Protein AF-A0A925K0R1-F1 (afdb_monomer_lite)

Foldseek 3Di:
DQCVPVPVNDDLVRVCVVVVHDSVCSVVVNVVVVVVVVVVVVVVPDDD

Secondary structure (DSSP, 8-state):
-HIIIIIT---HHHHHHHHT--HHHHHHHHHHHHHHHHHHHHHHTS--

Radius of gyration: 13.11 Å; chains: 1; bounding box: 26×17×39 Å

pLDDT: mean 95.43, std 7.45, range [64.5, 98.69]

Sequence (48 aa):
VFVLHDVEGHEHEEVARLLGCSVGTSKSQLHKARMKLRMLLRQQNEPK

Structure (mmCIF, N/CA/C/O backbone):
data_AF-A0A925K0R1-F1
#
_entry.id   AF-A0A925K0R1-F1
#
loop_
_atom_site.group_PDB
_atom_site.id
_atom_site.type_symbol
_atom_site.label_atom_id
_atom_site.label_alt_id
_atom_site.label_comp_id
_atom_site.label_asym_id
_atom_site.label_entity_id
_atom_site.label_seq_id
_atom_site.pdbx_PDB_ins_code
_atom_site.Cartn_x
_atom_site.Cartn_y
_atom_site.Cartn_z
_atom_site.occupancy
_atom_site.B_iso_or_equiv
_atom_site.auth_seq_id
_atom_site.auth_comp_id
_atom_site.auth_asym_id
_atom_site.auth_atom_id
_atom_site.pdbx_PDB_model_num
ATOM 1 N N . VAL A 1 1 ? -1.761 1.543 -3.650 1.00 95.06 1 VAL A N 1
ATOM 2 C CA . VAL A 1 1 ? -0.506 1.085 -3.003 1.00 95.06 1 VAL A CA 1
ATOM 3 C C . VAL A 1 1 ? -0.782 0.147 -1.838 1.00 95.06 1 VAL A C 1
ATOM 5 O O . VAL A 1 1 ? -0.480 -1.016 -2.005 1.00 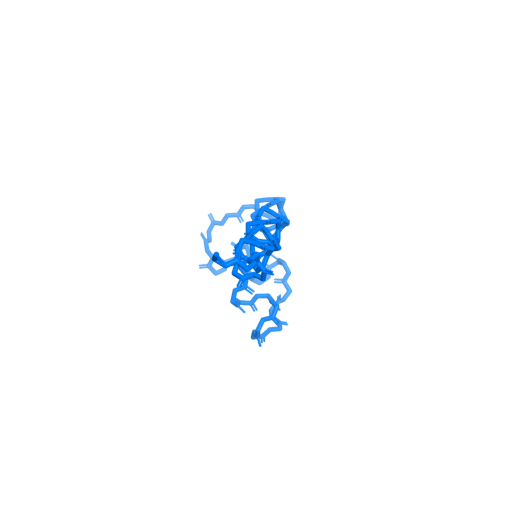95.06 1 VAL A O 1
ATOM 8 N N . PHE A 1 2 ? -1.372 0.589 -0.712 1.00 97.88 2 PHE A N 1
ATOM 9 C CA . PHE A 1 2 ? -1.620 -0.306 0.439 1.00 97.88 2 PHE A CA 1
ATOM 10 C C . PHE A 1 2 ? -2.436 -1.552 0.075 1.00 97.88 2 PHE A C 1
ATOM 12 O O . PHE A 1 2 ? -1.970 -2.646 0.336 1.00 97.88 2 PHE A O 1
ATOM 19 N N . VAL A 1 3 ? -3.594 -1.389 -0.578 1.00 98.00 3 VAL A N 1
ATOM 20 C CA . VAL A 1 3 ? -4.431 -2.529 -1.003 1.00 98.00 3 VAL A CA 1
ATOM 21 C C . VAL A 1 3 ? -3.651 -3.459 -1.936 1.00 98.00 3 VAL A C 1
ATOM 23 O O . VAL A 1 3 ? -3.432 -4.612 -1.594 1.00 98.00 3 VAL A O 1
ATOM 26 N N . LEU A 1 4 ? -3.127 -2.925 -3.043 1.00 98.25 4 LEU A N 1
ATOM 27 C CA . LEU A 1 4 ? -2.354 -3.712 -4.009 1.00 98.25 4 LEU A CA 1
ATOM 28 C C . LEU A 1 4 ? -1.200 -4.506 -3.360 1.00 98.25 4 LEU A C 1
ATOM 30 O O . LEU A 1 4 ? -1.001 -5.661 -3.703 1.00 98.25 4 LEU A O 1
ATOM 34 N N . HIS A 1 5 ? -0.461 -3.916 -2.414 1.00 98.50 5 HIS A N 1
ATOM 35 C CA . HIS A 1 5 ? 0.706 -4.559 -1.798 1.00 98.50 5 HIS A CA 1
ATOM 36 C C . HIS A 1 5 ? 0.350 -5.441 -0.589 1.00 98.50 5 HIS A C 1
ATOM 38 O O . HIS A 1 5 ? 0.645 -6.627 -0.577 1.00 98.50 5 HIS A O 1
ATOM 44 N N . ASP A 1 6 ? -0.277 -4.879 0.448 1.00 97.69 6 ASP A N 1
ATOM 45 C CA . ASP A 1 6 ? -0.500 -5.574 1.727 1.00 97.69 6 ASP A CA 1
ATOM 46 C C . ASP A 1 6 ? -1.745 -6.469 1.726 1.00 97.69 6 ASP A C 1
ATOM 48 O O . ASP A 1 6 ? -1.855 -7.336 2.589 1.00 97.69 6 ASP A O 1
ATOM 52 N N . VAL A 1 7 ? -2.690 -6.250 0.804 1.00 97.69 7 VAL A N 1
ATOM 53 C CA . VAL A 1 7 ? -3.932 -7.038 0.715 1.00 97.69 7 VAL A CA 1
ATOM 54 C C . VAL A 1 7 ? -3.886 -7.996 -0.470 1.00 97.69 7 VAL A C 1
ATOM 56 O O . VAL A 1 7 ? -4.218 -9.166 -0.318 1.00 97.69 7 VAL A O 1
ATOM 59 N N . GLU A 1 8 ? -3.462 -7.518 -1.639 1.00 97.88 8 GLU A N 1
ATOM 60 C CA . GLU A 1 8 ? -3.436 -8.317 -2.871 1.00 97.88 8 GLU A CA 1
ATOM 61 C C . GLU A 1 8 ? -2.067 -8.961 -3.158 1.00 97.88 8 GLU A C 1
ATOM 63 O O . GLU A 1 8 ? -1.981 -9.821 -4.027 1.00 97.88 8 GLU A O 1
ATOM 68 N N . GLY A 1 9 ? -1.006 -8.586 -2.432 1.00 98.12 9 GLY A N 1
ATOM 69 C CA . GLY A 1 9 ? 0.305 -9.243 -2.507 1.00 98.12 9 GLY A CA 1
ATOM 70 C C . GLY A 1 9 ? 1.209 -8.816 -3.667 1.00 98.12 9 GLY A C 1
ATOM 71 O O . GLY A 1 9 ? 2.184 -9.506 -3.942 1.00 98.12 9 GLY A O 1
ATOM 72 N N . HIS A 1 10 ? 0.916 -7.703 -4.346 1.00 98.50 10 HIS A N 1
ATOM 73 C CA . HIS A 1 10 ? 1.749 -7.202 -5.441 1.00 98.50 10 HIS A CA 1
ATOM 74 C C . HIS A 1 10 ? 3.079 -6.638 -4.936 1.00 98.50 10 HIS A C 1
ATOM 76 O O . HIS A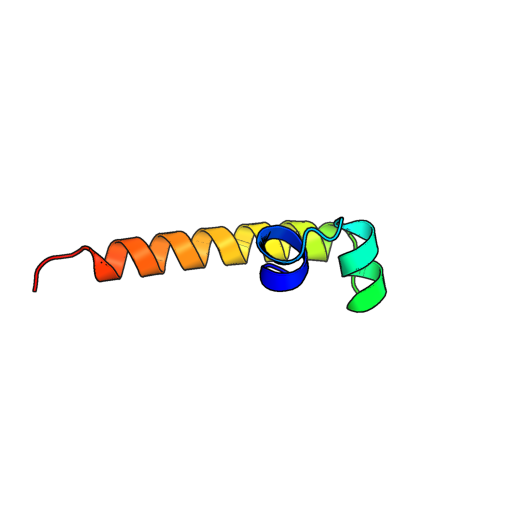 1 10 ? 3.118 -5.831 -3.999 1.00 98.50 10 HIS A O 1
ATOM 82 N N . GLU A 1 11 ? 4.156 -6.942 -5.653 1.00 98.50 11 GLU A N 1
ATOM 83 C CA . GLU A 1 11 ? 5.476 -6.379 -5.394 1.00 98.50 11 GLU A CA 1
ATOM 84 C C . GLU A 1 11 ? 5.527 -4.881 -5.729 1.00 98.50 11 GLU A C 1
ATOM 86 O O . GLU A 1 11 ? 4.795 -4.354 -6.575 1.00 98.50 11 GLU A O 1
ATOM 91 N N . HIS A 1 12 ? 6.448 -4.149 -5.096 1.00 98.44 12 HIS A N 1
ATOM 92 C CA . HIS A 1 12 ? 6.552 -2.698 -5.296 1.00 98.44 12 HIS A CA 1
ATOM 93 C C . HIS A 1 12 ? 6.795 -2.288 -6.756 1.00 98.44 12 HIS A C 1
ATOM 95 O O . HIS A 1 12 ? 6.358 -1.206 -7.155 1.00 98.44 12 HIS A O 1
ATOM 101 N N . GLU A 1 13 ? 7.479 -3.129 -7.531 1.00 98.56 13 GLU A N 1
ATOM 102 C CA . GLU A 1 13 ? 7.708 -2.933 -8.964 1.00 98.56 13 GLU A CA 1
ATOM 103 C C . GLU A 1 13 ? 6.415 -3.050 -9.776 1.00 98.56 13 GLU A C 1
ATOM 105 O O . GLU A 1 13 ? 6.169 -2.237 -10.666 1.00 98.56 13 GLU A O 1
ATOM 110 N N . GLU A 1 14 ? 5.555 -4.012 -9.444 1.00 98.56 14 GLU A N 1
ATOM 111 C CA . GLU A 1 14 ? 4.255 -4.208 -10.088 1.00 98.56 14 GLU A CA 1
ATOM 112 C C . GLU A 1 14 ? 3.315 -3.051 -9.766 1.00 98.56 14 GLU A C 1
ATOM 114 O O . GLU A 1 14 ? 2.730 -2.455 -10.668 1.00 98.56 14 GLU A O 1
ATOM 119 N N . VAL A 1 15 ? 3.258 -2.646 -8.494 1.00 98.56 15 VAL A N 1
ATOM 120 C CA . VAL A 1 15 ? 2.481 -1.481 -8.053 1.00 98.56 15 VAL A CA 1
ATOM 121 C C . VAL A 1 15 ? 2.957 -0.199 -8.742 1.00 98.56 15 VAL A C 1
ATOM 123 O O . VAL A 1 15 ? 2.138 0.631 -9.134 1.00 98.56 15 VAL A O 1
ATOM 126 N N . ALA A 1 16 ? 4.272 -0.021 -8.894 1.00 98.50 16 ALA A N 1
ATOM 127 C CA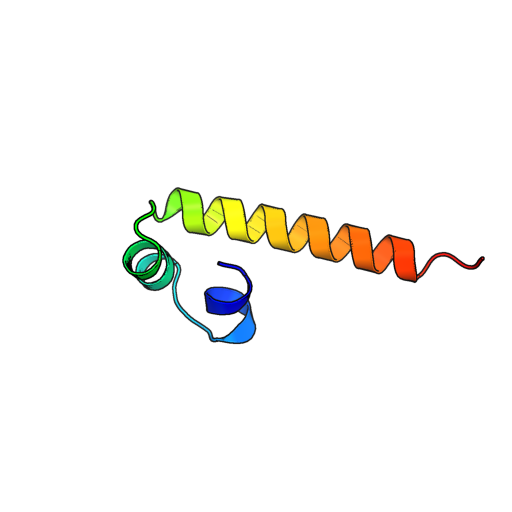 . ALA A 1 16 ? 4.855 1.128 -9.582 1.00 98.50 16 ALA A CA 1
ATOM 128 C C . ALA A 1 16 ? 4.450 1.170 -11.064 1.00 98.50 16 ALA A C 1
ATOM 130 O O . ALA A 1 16 ? 4.011 2.219 -11.537 1.00 98.50 16 ALA A O 1
ATOM 131 N N . ARG A 1 17 ? 4.514 0.025 -11.762 1.00 98.56 17 ARG A N 1
ATOM 132 C CA . ARG A 1 17 ? 4.054 -0.113 -13.153 1.00 98.56 17 ARG A CA 1
ATOM 133 C C . ARG A 1 17 ? 2.555 0.164 -13.294 1.00 98.56 17 ARG A C 1
ATOM 135 O O . ARG A 1 17 ? 2.179 0.987 -14.120 1.00 98.56 17 ARG A O 1
ATOM 142 N N . LEU A 1 18 ? 1.716 -0.466 -12.468 1.00 98.06 18 LEU A N 1
ATOM 143 C CA . LEU A 1 18 ? 0.252 -0.330 -12.516 1.00 98.06 18 LEU A CA 1
ATOM 144 C C . LEU A 1 18 ? -0.222 1.108 -12.268 1.00 98.06 18 LEU A C 1
ATOM 146 O O . LEU A 1 18 ? -1.192 1.553 -12.872 1.00 98.06 18 LEU A O 1
ATOM 150 N N . LEU A 1 19 ? 0.454 1.834 -11.375 1.00 97.38 19 LEU A N 1
ATOM 151 C CA . LEU A 1 19 ? 0.067 3.191 -10.981 1.00 97.38 19 LEU A CA 1
ATOM 152 C C . LEU A 1 19 ? 0.846 4.294 -11.711 1.00 97.38 19 LEU A C 1
ATOM 154 O O . LEU A 1 19 ? 0.639 5.467 -11.408 1.00 97.38 19 LEU A O 1
ATOM 158 N N . GLY A 1 20 ? 1.765 3.945 -12.617 1.00 98.19 20 GLY A N 1
ATOM 159 C CA . GLY A 1 20 ? 2.594 4.916 -13.336 1.00 98.19 20 GLY A CA 1
ATOM 160 C C . GLY A 1 20 ? 3.453 5.793 -12.417 1.00 98.19 20 GLY A C 1
ATOM 161 O O . GLY A 1 20 ? 3.608 6.987 -12.663 1.00 98.19 20 GLY A O 1
ATOM 162 N N . CYS A 1 21 ? 3.989 5.231 -11.330 1.00 97.94 21 CYS A N 1
ATOM 163 C CA . CYS A 1 21 ? 4.828 5.955 -10.370 1.00 97.94 21 CYS A CA 1
ATOM 164 C C . CYS A 1 21 ? 6.185 5.271 -10.168 1.00 97.94 21 CYS A C 1
ATOM 166 O O . CYS A 1 21 ? 6.420 4.165 -10.644 1.00 97.94 21 CYS A O 1
ATOM 168 N N . SER A 1 22 ? 7.107 5.921 -9.451 1.00 98.69 22 SER A N 1
ATOM 169 C CA . SER A 1 22 ? 8.395 5.295 -9.135 1.00 98.69 22 SER A CA 1
ATOM 170 C C . SER A 1 22 ? 8.252 4.209 -8.058 1.00 98.69 22 SER A C 1
ATOM 172 O O . SER A 1 22 ? 7.389 4.289 -7.178 1.00 98.69 22 SER A O 1
ATOM 174 N N . VAL A 1 23 ? 9.165 3.233 -8.044 1.00 98.62 23 VAL A N 1
ATOM 175 C CA . VAL A 1 23 ? 9.244 2.221 -6.970 1.00 98.62 23 VAL A CA 1
ATOM 176 C C . VAL A 1 23 ? 9.434 2.883 -5.595 1.00 98.62 23 VAL A C 1
ATOM 178 O O . VAL A 1 23 ? 8.826 2.465 -4.609 1.00 98.62 23 VAL A O 1
ATOM 181 N N . GLY A 1 24 ? 10.211 3.971 -5.517 1.00 98.62 24 GLY A N 1
ATOM 182 C CA . GLY A 1 24 ? 10.366 4.766 -4.292 1.00 98.62 24 GLY A CA 1
ATOM 183 C C . GLY A 1 24 ? 9.062 5.434 -3.835 1.00 98.62 24 GLY A C 1
ATOM 184 O O . GLY A 1 24 ? 8.762 5.475 -2.637 1.00 98.62 24 GLY A O 1
ATOM 185 N N . THR A 1 25 ? 8.234 5.897 -4.776 1.00 98.56 25 THR A N 1
ATOM 186 C CA . THR A 1 25 ? 6.887 6.416 -4.494 1.00 98.56 25 THR A CA 1
ATOM 187 C C . THR A 1 25 ? 5.997 5.312 -3.929 1.00 98.56 25 THR A C 1
ATOM 189 O O . THR A 1 25 ? 5.361 5.524 -2.901 1.00 98.56 25 THR A O 1
ATOM 192 N N . SER A 1 26 ? 6.007 4.114 -4.524 1.00 98.56 26 SER A N 1
ATOM 193 C CA . SER A 1 26 ? 5.279 2.947 -4.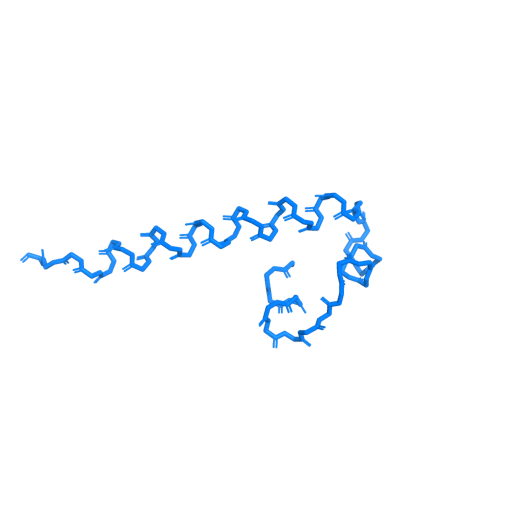002 1.00 98.56 26 SER A CA 1
ATOM 194 C C . SER A 1 26 ? 5.681 2.627 -2.551 1.00 98.56 26 SER A C 1
ATOM 196 O O . SER A 1 26 ? 4.828 2.564 -1.664 1.00 98.56 26 SER A O 1
ATOM 198 N N . LYS A 1 27 ? 6.985 2.552 -2.254 1.00 98.69 27 LYS A N 1
ATOM 199 C CA . LYS A 1 27 ? 7.505 2.303 -0.894 1.00 98.69 27 LYS A CA 1
ATOM 200 C C . LYS A 1 27 ? 7.098 3.385 0.113 1.00 98.69 27 LYS A C 1
ATOM 202 O O . LYS A 1 27 ? 6.576 3.081 1.187 1.00 98.69 27 LYS A O 1
ATOM 207 N N .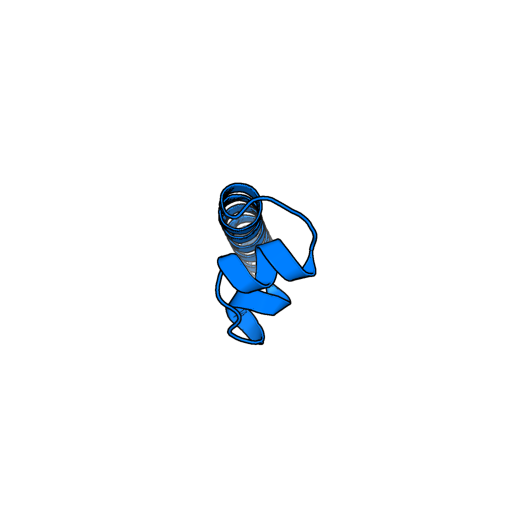 SER A 1 28 ? 7.301 4.659 -0.229 1.00 98.69 28 SER A N 1
ATOM 208 C CA . SER A 1 28 ? 6.987 5.780 0.670 1.00 98.69 28 SER A CA 1
ATOM 209 C C . SER A 1 28 ? 5.483 5.942 0.916 1.00 98.69 28 SER A C 1
ATOM 211 O O . SER A 1 28 ? 5.071 6.212 2.046 1.00 98.69 28 SER A O 1
ATOM 213 N N . GLN A 1 29 ? 4.645 5.716 -0.100 1.00 98.44 29 GLN A N 1
ATOM 214 C CA . GLN A 1 29 ? 3.189 5.732 0.047 1.00 98.44 29 GLN A CA 1
ATOM 215 C C . GLN A 1 29 ? 2.690 4.560 0.898 1.00 98.44 29 GLN A C 1
ATOM 217 O O . GLN A 1 29 ? 1.793 4.761 1.717 1.00 98.44 29 GLN A O 1
ATOM 222 N N . LEU A 1 30 ? 3.283 3.366 0.767 1.00 98.56 30 LEU A N 1
ATOM 223 C CA . LEU A 1 30 ? 2.951 2.233 1.632 1.00 98.56 30 LEU A CA 1
ATOM 224 C C . LEU A 1 30 ? 3.269 2.543 3.101 1.00 98.56 30 LEU A C 1
ATOM 226 O O . LEU A 1 30 ? 2.422 2.347 3.972 1.00 98.56 30 LEU A O 1
ATOM 230 N N . HIS A 1 31 ? 4.456 3.090 3.378 1.00 98.62 31 HIS A N 1
ATOM 231 C CA . HIS A 1 31 ? 4.842 3.496 4.730 1.00 98.62 31 HIS A CA 1
ATOM 232 C C . HIS A 1 31 ? 3.860 4.519 5.325 1.00 98.62 31 HIS A C 1
ATOM 234 O O . HIS A 1 31 ? 3.346 4.316 6.427 1.00 98.62 31 HIS A O 1
ATOM 240 N N . LYS A 1 32 ? 3.541 5.586 4.577 1.00 98.56 32 LYS A N 1
ATOM 241 C CA . LYS A 1 32 ? 2.568 6.610 4.995 1.00 98.56 32 LYS A CA 1
ATOM 242 C C . LYS A 1 32 ? 1.186 6.013 5.271 1.00 98.56 32 LYS A C 1
ATOM 244 O O . LYS A 1 32 ? 0.576 6.339 6.288 1.00 98.56 32 LYS A O 1
ATOM 249 N N . ALA A 1 33 ? 0.706 5.117 4.406 1.00 98.19 33 ALA A N 1
ATOM 250 C CA . ALA A 1 33 ? -0.580 4.447 4.587 1.00 98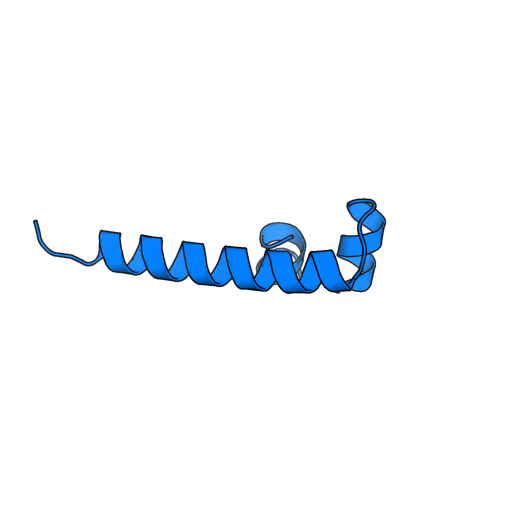.19 33 ALA A CA 1
ATOM 251 C C . ALA A 1 33 ? -0.609 3.601 5.871 1.00 98.19 33 ALA A C 1
ATOM 253 O O . ALA A 1 33 ? -1.552 3.713 6.653 1.00 98.19 33 ALA A O 1
ATOM 254 N N . ARG A 1 34 ? 0.455 2.832 6.145 1.00 98.25 34 ARG A N 1
ATOM 255 C CA . ARG A 1 34 ? 0.594 2.048 7.384 1.00 98.25 34 ARG A CA 1
ATOM 256 C C . ARG A 1 34 ? 0.622 2.933 8.632 1.00 98.25 34 ARG A C 1
ATOM 258 O O . ARG A 1 34 ? -0.022 2.595 9.621 1.00 98.25 34 ARG A O 1
ATOM 265 N N . MET A 1 35 ? 1.329 4.067 8.602 1.00 98.31 35 MET A N 1
ATOM 266 C CA . MET A 1 35 ? 1.326 5.018 9.724 1.00 98.31 35 MET A CA 1
ATOM 267 C C . MET A 1 35 ? -0.070 5.589 9.973 1.00 98.31 35 MET A C 1
ATOM 269 O O . MET A 1 35 ? -0.539 5.575 11.110 1.00 98.31 35 MET A O 1
ATOM 273 N N . LYS A 1 36 ? -0.770 6.012 8.913 1.00 97.94 36 LYS A N 1
ATOM 274 C CA . LYS A 1 36 ? -2.143 6.522 9.020 1.00 97.94 36 LYS A CA 1
ATOM 275 C C . LYS A 1 36 ? -3.094 5.471 9.595 1.00 97.94 36 LYS A C 1
ATOM 277 O O . LYS A 1 36 ? -3.874 5.793 10.485 1.00 97.94 36 LYS A O 1
ATOM 282 N N . LEU A 1 37 ? -2.995 4.216 9.150 1.00 97.38 37 LEU A N 1
ATOM 283 C CA . LEU A 1 37 ? -3.812 3.123 9.682 1.00 97.38 37 LEU A CA 1
ATOM 284 C C . LEU A 1 37 ? -3.558 2.902 11.179 1.00 97.38 37 LEU A C 1
ATOM 286 O O . LEU A 1 37 ? -4.505 2.809 11.952 1.00 97.38 37 LEU A O 1
ATOM 290 N N . ARG A 1 38 ? -2.291 2.896 11.611 1.00 97.00 38 ARG A N 1
ATOM 291 C CA . ARG A 1 38 ? -1.944 2.790 13.038 1.00 97.00 38 ARG A CA 1
ATOM 292 C C . ARG A 1 38 ? -2.531 3.936 13.861 1.00 97.00 38 ARG A C 1
ATOM 294 O O . ARG A 1 38 ? -3.007 3.691 14.963 1.00 97.00 38 ARG A O 1
ATOM 301 N N . MET A 1 39 ? -2.504 5.167 13.348 1.00 96.69 39 MET A N 1
ATOM 302 C CA . MET A 1 39 ? -3.107 6.319 14.031 1.00 96.69 39 MET A CA 1
ATOM 303 C C . MET A 1 39 ? -4.624 6.168 14.173 1.00 96.69 39 MET A C 1
ATOM 305 O O . MET A 1 39 ? -5.148 6.372 15.262 1.00 96.69 39 MET A O 1
ATOM 309 N N . LEU A 1 40 ? -5.314 5.761 13.104 1.00 96.31 40 LEU A N 1
ATOM 310 C CA . LEU A 1 40 ? -6.765 5.549 13.122 1.00 96.31 40 LEU A CA 1
ATOM 311 C C . LEU A 1 40 ? -7.167 4.442 14.103 1.00 96.31 40 LEU A C 1
ATOM 313 O O . LEU A 1 40 ? -8.094 4.623 14.885 1.00 96.31 40 LEU A O 1
ATOM 317 N N . LEU A 1 41 ? -6.433 3.326 14.113 1.00 95.12 41 LEU A N 1
ATOM 318 C CA . LEU A 1 41 ? -6.675 2.237 15.060 1.00 95.12 41 LEU A CA 1
ATOM 319 C C . LEU A 1 41 ? -6.416 2.667 16.506 1.00 95.12 41 LEU A C 1
ATOM 321 O O . LEU A 1 41 ? -7.133 2.238 17.401 1.00 95.12 41 LEU A O 1
ATOM 325 N N . ARG A 1 42 ? -5.418 3.521 16.760 1.00 94.50 42 ARG A N 1
ATOM 326 C CA . ARG A 1 42 ? -5.193 4.077 18.104 1.00 94.50 42 ARG A CA 1
ATOM 327 C C . ARG A 1 42 ? -6.364 4.947 18.554 1.00 94.50 42 ARG A C 1
ATOM 329 O O . ARG A 1 42 ? -6.866 4.723 19.644 1.00 94.50 42 ARG A O 1
ATOM 336 N N . GLN A 1 43 ? -6.842 5.849 17.696 1.00 91.62 43 GLN A N 1
ATOM 337 C CA . GLN A 1 43 ? -7.996 6.710 17.990 1.00 91.62 43 GLN A CA 1
ATOM 338 C C . GLN A 1 43 ? -9.278 5.909 18.255 1.00 91.62 43 GLN A C 1
ATOM 340 O O . GLN A 1 43 ? -10.059 6.267 19.124 1.00 91.62 43 GLN A O 1
ATOM 345 N N . GLN A 1 44 ? -9.498 4.806 17.533 1.00 85.69 44 GLN A N 1
ATOM 346 C CA . GLN A 1 44 ? -10.664 3.944 17.760 1.00 85.69 44 GLN A CA 1
ATOM 347 C C . GLN A 1 44 ? -10.624 3.180 19.089 1.00 85.69 44 GLN A C 1
ATOM 349 O O . GLN A 1 44 ? -11.672 2.758 19.567 1.00 85.69 44 GLN A O 1
ATOM 354 N N . ASN A 1 45 ? -9.438 2.984 19.666 1.00 81.88 45 ASN A N 1
ATOM 355 C CA . ASN A 1 45 ? -9.257 2.257 20.920 1.00 81.88 45 ASN A CA 1
ATOM 356 C C . ASN A 1 45 ? -9.223 3.179 22.156 1.00 81.88 45 ASN A C 1
ATOM 358 O O . ASN A 1 45 ? -8.999 2.687 23.260 1.00 81.88 45 ASN A O 1
ATOM 362 N N . GLU A 1 46 ? -9.439 4.492 22.003 1.00 74.62 46 GLU A N 1
ATOM 363 C CA . GLU A 1 46 ? -9.591 5.404 23.142 1.00 74.62 46 GLU A CA 1
ATOM 364 C C . GLU A 1 46 ? -11.028 5.312 23.702 1.00 74.62 46 GLU A C 1
ATOM 366 O O . GLU A 1 46 ? -11.990 5.470 22.941 1.00 74.62 46 GLU A O 1
ATOM 371 N N . PRO A 1 47 ? -11.212 5.022 25.007 1.00 69.44 47 PRO A N 1
ATOM 372 C CA . PRO A 1 47 ? -12.537 5.023 25.618 1.00 69.44 47 PRO A CA 1
ATOM 373 C C . PRO A 1 47 ? -13.130 6.439 25.582 1.00 69.44 47 PRO A C 1
ATOM 375 O O . PRO A 1 47 ? -12.425 7.413 25.847 1.00 69.44 47 PRO A O 1
ATOM 378 N N . LYS A 1 48 ? -14.418 6.531 25.223 1.00 64.50 48 LYS A N 1
ATOM 379 C CA . LYS A 1 48 ? -15.192 7.782 25.245 1.00 64.50 48 LYS A CA 1
ATOM 380 C C . LYS A 1 48 ? -15.401 8.303 26.660 1.00 64.50 48 LYS A C 1
ATOM 382 O O . LYS A 1 48 ? -15.610 7.455 27.557 1.00 64.50 48 LYS A O 1
#